Protein AF-A0A2V9WC35-F1 (afdb_monomer_lite)

Secondary structure (DSSP, 8-state):
-------------------PPPPEE-S-EE-EEEEETTTTEEEEEBTTBSSPPEE---TT----EE-

Sequence (67 aa):
MIFSSFWIVTPLLAQQQVVADPPEVRGPFTLVATYDSAVGHNAFAYNGNAVPPVIRVMRGSVINCTM

Foldseek 3Di:
DDDDDDDDDDDPPPPPPPDDDAAEDEAEAEWDWDQDPVVRGIATDGPNHSRDHHYDYDPPDDH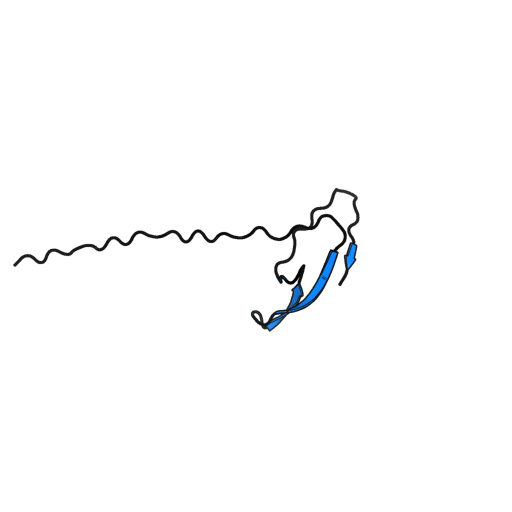HYHD

pLDDT: mean 81.64, std 13.24, range [39.84, 95.06]

Structure (mmCIF, N/CA/C/O backbone):
data_AF-A0A2V9WC35-F1
#
_entry.id   AF-A0A2V9WC35-F1
#
loop_
_atom_site.group_PDB
_atom_site.id
_atom_site.type_symbol
_atom_site.label_atom_id
_atom_site.label_alt_id
_atom_site.label_comp_id
_atom_site.label_asym_id
_atom_site.label_entity_id
_atom_site.label_seq_id
_atom_site.pdbx_PDB_ins_code
_atom_site.Cartn_x
_atom_site.Cartn_y
_atom_site.Cartn_z
_atom_site.occupancy
_atom_site.B_iso_or_equiv
_atom_site.auth_seq_id
_atom_site.auth_comp_id
_atom_site.auth_asym_id
_atom_site.auth_atom_id
_atom_site.pdbx_PDB_model_num
ATOM 1 N N . MET A 1 1 ? 21.164 53.572 -43.909 1.00 39.84 1 MET A N 1
ATOM 2 C CA . MET A 1 1 ? 20.458 52.276 -44.001 1.00 39.84 1 MET A CA 1
ATOM 3 C C . MET A 1 1 ? 20.079 51.885 -42.579 1.00 39.84 1 MET A C 1
ATOM 5 O O . MET A 1 1 ? 20.976 51.679 -41.776 1.00 39.84 1 MET A O 1
ATOM 9 N N . ILE A 1 2 ? 18.796 51.972 -42.218 1.00 46.81 2 ILE A N 1
ATOM 10 C CA . ILE A 1 2 ? 18.326 51.787 -40.833 1.00 46.81 2 ILE A CA 1
ATOM 11 C C . ILE A 1 2 ? 18.052 50.293 -40.635 1.00 46.81 2 ILE A C 1
ATOM 13 O O . ILE A 1 2 ? 17.184 49.742 -41.306 1.00 46.81 2 ILE A O 1
ATOM 17 N N . PHE A 1 3 ? 18.802 49.636 -39.752 1.00 48.88 3 PHE A N 1
ATOM 18 C CA . PHE A 1 3 ? 18.540 48.251 -39.360 1.00 48.88 3 PHE A CA 1
ATOM 19 C C . PHE A 1 3 ? 17.459 48.249 -38.276 1.00 48.88 3 PHE A C 1
ATOM 21 O O . PHE A 1 3 ? 17.697 48.679 -37.151 1.00 48.88 3 PHE A O 1
ATOM 28 N N . SER A 1 4 ? 16.250 47.821 -38.639 1.00 63.56 4 SER A N 1
ATOM 29 C CA . SER A 1 4 ? 15.142 47.631 -37.702 1.00 63.56 4 SER A CA 1
ATOM 30 C C . SER A 1 4 ? 15.291 46.268 -37.024 1.00 63.56 4 SER A C 1
ATOM 32 O O . SER A 1 4 ? 15.288 45.232 -37.689 1.00 63.56 4 SER A O 1
ATOM 34 N N . SER A 1 5 ? 15.470 46.262 -35.706 1.00 63.59 5 SER A N 1
ATOM 35 C CA . SER A 1 5 ? 15.524 45.053 -34.886 1.00 63.59 5 SER A CA 1
ATOM 36 C C . SER A 1 5 ? 14.103 44.552 -34.615 1.00 63.59 5 SER A C 1
ATOM 38 O O . SER A 1 5 ? 13.362 45.132 -33.822 1.00 63.59 5 SER A O 1
ATOM 40 N N . PHE A 1 6 ? 13.724 43.459 -35.278 1.00 63.03 6 PHE A N 1
ATOM 41 C CA . PHE A 1 6 ? 12.511 42.706 -34.965 1.00 63.03 6 PHE A CA 1
ATOM 42 C C . PHE A 1 6 ? 12.699 41.975 -33.630 1.00 63.03 6 PHE A C 1
ATOM 44 O O . PHE A 1 6 ? 13.461 41.015 -33.534 1.00 63.03 6 PHE A O 1
ATOM 51 N N . TRP A 1 7 ? 12.005 42.437 -32.592 1.00 61.09 7 TRP A N 1
ATOM 52 C CA . TRP A 1 7 ? 11.925 41.745 -31.309 1.00 61.09 7 TRP A CA 1
ATOM 53 C C . TRP A 1 7 ? 10.972 40.554 -31.442 1.00 61.09 7 TRP A C 1
ATOM 55 O O . TRP A 1 7 ? 9.767 40.726 -31.617 1.00 61.09 7 TRP A O 1
ATOM 65 N N . ILE A 1 8 ? 11.515 39.337 -31.390 1.00 66.81 8 ILE A N 1
ATOM 66 C CA . ILE A 1 8 ? 10.727 38.102 -31.368 1.00 66.81 8 ILE A CA 1
ATOM 67 C C . ILE A 1 8 ? 10.137 37.964 -29.962 1.00 66.81 8 ILE A C 1
ATOM 69 O O . ILE A 1 8 ? 10.857 37.688 -29.005 1.00 66.81 8 ILE A O 1
ATOM 73 N N . VAL A 1 9 ? 8.829 38.177 -29.832 1.00 66.06 9 VAL A N 1
ATOM 74 C CA . VAL A 1 9 ? 8.089 37.901 -28.597 1.00 66.06 9 VAL A CA 1
ATOM 75 C C . VAL A 1 9 ? 7.645 36.442 -28.648 1.00 66.06 9 VAL A C 1
ATOM 77 O O . VAL A 1 9 ? 6.672 36.105 -29.318 1.00 66.06 9 VAL A O 1
ATOM 80 N N . THR A 1 10 ? 8.373 35.551 -27.981 1.00 67.94 10 THR A N 1
ATOM 81 C CA . THR A 1 10 ? 7.920 34.174 -27.764 1.00 67.94 10 THR A CA 1
ATOM 82 C C . THR A 1 10 ? 6.885 34.159 -26.638 1.00 67.94 10 THR A C 1
ATOM 84 O O . THR A 1 10 ? 7.188 34.625 -25.537 1.00 67.94 10 THR A O 1
ATOM 87 N N . PRO A 1 11 ? 5.663 33.635 -26.857 1.00 65.81 11 PRO A N 1
ATOM 88 C CA . PRO A 1 11 ? 4.722 33.457 -25.765 1.00 65.81 11 PRO A CA 1
ATOM 89 C C . PRO A 1 11 ? 5.271 32.393 -24.812 1.00 65.81 11 PRO A C 1
ATOM 91 O O . PRO A 1 11 ? 5.579 31.270 -25.217 1.00 65.81 11 PRO A O 1
ATOM 94 N N . LEU A 1 12 ? 5.396 32.756 -23.536 1.00 66.00 12 LEU A N 1
ATOM 95 C CA . LEU A 1 12 ? 5.688 31.808 -22.471 1.00 66.00 12 LEU A CA 1
ATOM 96 C C . LEU A 1 12 ? 4.473 30.887 -22.326 1.00 66.00 12 LEU A C 1
ATOM 98 O O . LEU A 1 12 ? 3.478 31.242 -21.697 1.00 66.00 12 LEU A O 1
ATOM 102 N N . LEU A 1 13 ? 4.541 29.706 -22.937 1.00 64.00 13 LEU A N 1
ATOM 103 C CA . LEU A 1 13 ? 3.625 28.619 -22.625 1.00 64.00 13 LEU A CA 1
ATOM 104 C C . LEU A 1 13 ? 3.946 28.166 -21.202 1.00 64.00 13 LEU A C 1
ATOM 106 O O . LEU A 1 13 ? 4.913 27.438 -20.977 1.00 64.00 13 LEU A O 1
ATOM 110 N N . ALA A 1 14 ? 3.168 28.649 -20.234 1.00 65.38 14 ALA A N 1
ATOM 111 C CA . ALA A 1 14 ? 3.218 28.142 -18.874 1.00 65.38 14 ALA A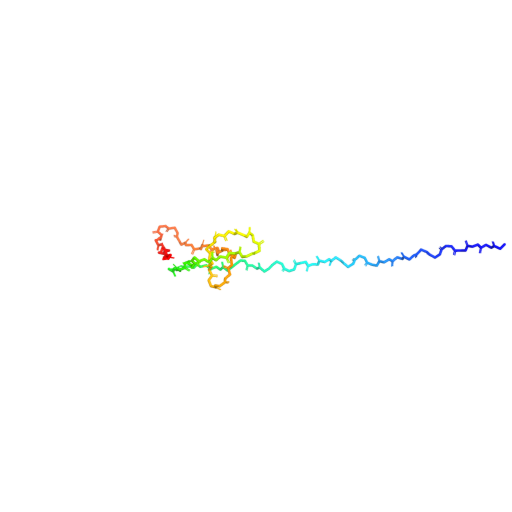 CA 1
ATOM 112 C C . ALA A 1 14 ? 2.970 26.629 -18.933 1.00 65.38 14 ALA A C 1
ATOM 114 O O . ALA A 1 14 ? 1.892 26.178 -19.324 1.00 65.38 14 ALA A O 1
ATOM 115 N N . GLN A 1 15 ? 3.995 25.843 -18.607 1.00 66.31 15 GLN A N 1
ATOM 116 C CA . GLN A 1 15 ? 3.871 24.397 -18.504 1.00 66.31 15 GLN A CA 1
ATOM 117 C C . GLN A 1 15 ? 3.019 24.106 -17.270 1.00 66.31 15 GLN A C 1
ATOM 119 O O . GLN A 1 15 ? 3.518 24.044 -16.148 1.00 66.31 15 GLN A O 1
ATOM 124 N N . GLN A 1 16 ? 1.708 23.986 -17.468 1.00 66.75 16 GLN A N 1
ATOM 125 C CA . GLN A 1 16 ? 0.797 23.513 -16.438 1.00 66.75 16 GLN A CA 1
ATOM 126 C C . GLN A 1 16 ? 1.060 22.014 -16.261 1.00 66.75 16 GLN A C 1
ATOM 128 O O . GLN A 1 16 ? 0.457 21.178 -16.934 1.00 66.75 16 GLN A O 1
ATOM 133 N N . GLN A 1 17 ? 2.009 21.664 -15.395 1.00 69.88 17 GLN A N 1
ATOM 134 C CA . GLN A 1 17 ? 2.204 20.274 -15.015 1.00 69.88 17 GLN A CA 1
ATOM 135 C C . GLN A 1 17 ? 0.977 19.836 -14.217 1.00 69.88 17 GLN A C 1
ATOM 137 O O . GLN A 1 17 ? 0.768 20.264 -13.083 1.00 69.88 17 GLN A O 1
ATOM 142 N N . VAL A 1 18 ? 0.137 19.009 -14.838 1.00 68.25 18 VAL A N 1
ATOM 143 C CA . VAL A 1 18 ? -0.975 18.352 -14.155 1.00 68.25 18 VAL A CA 1
ATOM 144 C C . VAL A 1 18 ? -0.359 17.355 -13.181 1.00 68.25 18 VAL A C 1
ATOM 146 O O . VAL A 1 18 ? 0.095 16.281 -13.573 1.00 68.25 18 VAL A O 1
ATOM 149 N N . VAL A 1 19 ? -0.278 17.744 -11.911 1.00 72.50 19 VAL A N 1
ATOM 150 C 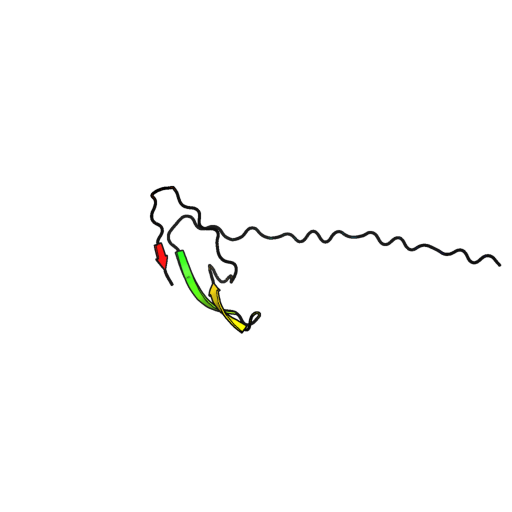CA . VAL A 1 19 ? 0.092 16.835 -10.829 1.00 72.50 19 VAL A CA 1
ATOM 151 C C . VAL A 1 19 ? -1.137 15.985 -10.549 1.00 72.50 19 VAL A C 1
ATOM 153 O O . VAL A 1 19 ? -2.158 16.504 -10.104 1.00 72.50 19 VAL A O 1
ATOM 156 N N . ALA A 1 20 ? -1.061 14.698 -10.881 1.00 72.38 20 ALA A N 1
ATOM 157 C CA . ALA A 1 20 ? -2.120 13.761 -10.545 1.00 72.38 20 ALA A CA 1
ATOM 158 C C . ALA A 1 20 ? -2.242 13.657 -9.021 1.00 72.38 20 ALA A C 1
ATOM 160 O O . ALA A 1 20 ? -1.229 13.598 -8.318 1.00 72.38 20 ALA A O 1
ATOM 161 N N . ASP A 1 21 ? -3.477 13.620 -8.524 1.00 78.25 21 ASP A N 1
ATOM 162 C CA . ASP A 1 21 ? -3.713 13.371 -7.109 1.00 78.25 21 ASP A CA 1
ATOM 163 C C . ASP A 1 21 ? -3.134 12.002 -6.716 1.00 78.25 21 ASP A C 1
ATOM 165 O O . ASP A 1 21 ? -3.280 11.024 -7.463 1.00 78.25 21 ASP A O 1
ATOM 169 N N . PRO A 1 22 ? -2.469 11.903 -5.552 1.00 82.12 22 PRO A N 1
ATOM 170 C CA . PRO A 1 22 ? -1.972 10.628 -5.066 1.00 82.12 22 PRO A CA 1
ATOM 171 C C . PRO A 1 22 ? -3.141 9.659 -4.819 1.00 82.12 22 PRO A C 1
ATOM 173 O O . PRO A 1 22 ? -4.233 10.084 -4.426 1.00 82.12 22 PRO A O 1
ATOM 176 N N . PRO A 1 23 ? -2.928 8.347 -5.013 1.00 85.62 23 PRO A N 1
ATOM 177 C CA . PRO A 1 23 ? -3.972 7.353 -4.800 1.00 85.62 23 PRO A CA 1
ATOM 178 C C . PRO A 1 23 ? -4.448 7.367 -3.344 1.00 85.62 23 PRO A C 1
ATOM 180 O O . PRO A 1 23 ? -3.657 7.580 -2.434 1.00 85.62 23 PRO A O 1
ATOM 183 N N . GLU A 1 24 ? -5.733 7.116 -3.098 1.00 90.25 24 GLU A N 1
ATOM 184 C CA . GLU A 1 24 ? -6.314 7.149 -1.750 1.00 90.25 24 GLU A CA 1
ATOM 185 C C . GLU A 1 24 ? -6.736 5.751 -1.284 1.00 90.25 24 GLU A C 1
ATOM 187 O O . GLU A 1 24 ? -7.278 4.966 -2.065 1.00 90.25 24 GLU A O 1
ATOM 192 N N . VAL A 1 25 ? -6.538 5.450 0.005 1.00 92.81 25 VAL A N 1
ATOM 193 C CA . VAL A 1 25 ? -7.009 4.206 0.635 1.00 92.81 25 VAL A CA 1
ATOM 194 C C . VAL A 1 25 ? -7.837 4.486 1.876 1.00 92.81 25 VAL A C 1
ATOM 196 O O . VAL A 1 25 ? -7.456 5.282 2.732 1.00 92.81 25 VAL A O 1
ATOM 199 N N . ARG A 1 26 ? -8.969 3.784 1.981 1.00 92.44 26 ARG A N 1
ATOM 200 C CA . ARG A 1 26 ? -9.920 3.888 3.102 1.00 92.44 26 ARG A CA 1
ATOM 201 C C . ARG A 1 26 ? -10.118 2.587 3.879 1.00 92.44 26 ARG A C 1
ATOM 203 O O . ARG A 1 26 ? -10.867 2.562 4.849 1.00 92.44 26 ARG A O 1
ATOM 210 N N . GLY A 1 27 ? -9.474 1.508 3.446 1.00 90.94 27 GLY A N 1
ATOM 211 C CA . GLY A 1 27 ? -9.609 0.172 4.020 1.00 90.94 27 GLY A CA 1
ATOM 212 C C . GLY A 1 27 ? -8.294 -0.601 3.953 1.00 90.94 27 GLY A C 1
ATOM 213 O O . GLY A 1 27 ? -7.284 -0.027 3.545 1.00 90.94 27 GLY A O 1
ATOM 214 N N . PRO A 1 28 ? -8.291 -1.880 4.367 1.00 92.81 28 PRO A N 1
ATOM 215 C CA . PRO A 1 28 ? -7.092 -2.706 4.361 1.00 92.81 28 PRO A CA 1
ATOM 216 C C . PRO A 1 28 ? -6.374 -2.688 3.014 1.00 92.81 28 PRO A C 1
ATOM 218 O O . PRO A 1 28 ? -7.021 -2.741 1.968 1.00 92.81 28 PRO A O 1
ATOM 221 N N . PHE A 1 29 ? -5.046 -2.619 3.048 1.00 92.75 29 PHE A N 1
ATOM 222 C CA . PHE A 1 29 ? -4.238 -2.526 1.840 1.00 92.75 29 PHE A CA 1
ATOM 223 C C . PHE A 1 29 ? -2.910 -3.269 1.961 1.00 92.75 29 PHE A C 1
ATOM 225 O O . PHE A 1 29 ? -2.470 -3.632 3.056 1.00 92.75 29 PHE A O 1
ATOM 232 N N . THR A 1 30 ? -2.291 -3.504 0.808 1.00 93.12 30 THR A N 1
ATOM 233 C CA . THR A 1 30 ? -1.027 -4.226 0.685 1.00 93.12 30 THR A CA 1
ATOM 234 C C . THR A 1 30 ? -0.015 -3.347 -0.028 1.00 93.12 30 THR A C 1
ATOM 236 O O . THR A 1 30 ? -0.314 -2.752 -1.067 1.00 93.12 30 THR A O 1
ATOM 239 N N . LEU A 1 31 ? 1.175 -3.263 0.546 1.00 92.94 31 LEU A N 1
ATOM 240 C CA . LEU A 1 31 ? 2.352 -2.692 -0.081 1.00 92.94 31 LEU A CA 1
ATOM 241 C C . LEU A 1 31 ? 3.196 -3.827 -0.643 1.00 92.94 31 LEU A C 1
ATOM 243 O O . LEU A 1 31 ? 3.343 -4.858 -0.005 1.00 92.94 31 LEU A O 1
ATOM 247 N N . VAL A 1 32 ? 3.756 -3.639 -1.831 1.00 93.50 32 VAL A N 1
ATOM 248 C CA . VAL A 1 32 ? 4.605 -4.645 -2.471 1.00 93.50 32 VAL A CA 1
ATOM 249 C C . VAL A 1 32 ? 6.033 -4.134 -2.486 1.00 93.50 32 VAL A C 1
ATOM 251 O O . VAL A 1 32 ? 6.292 -3.049 -3.007 1.00 93.50 32 VAL A O 1
ATOM 254 N N . ALA A 1 33 ? 6.966 -4.904 -1.930 1.00 92.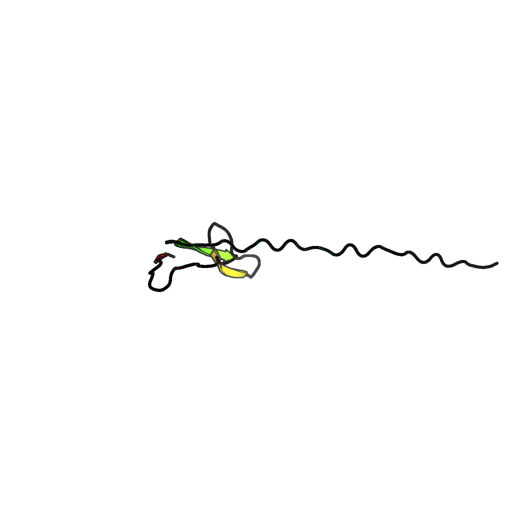38 33 ALA A N 1
ATOM 255 C CA . ALA A 1 33 ? 8.384 -4.600 -2.066 1.00 92.38 33 ALA A CA 1
ATOM 256 C C . ALA A 1 33 ? 8.784 -4.651 -3.550 1.00 92.38 33 ALA A C 1
ATOM 258 O O . ALA A 1 33 ? 8.558 -5.644 -4.240 1.00 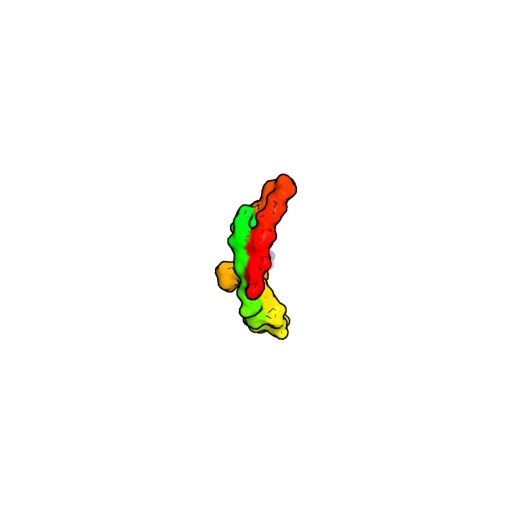92.38 33 ALA A O 1
ATOM 259 N N . THR A 1 34 ? 9.371 -3.567 -4.039 1.00 91.38 34 THR A N 1
ATOM 260 C CA . THR A 1 34 ? 9.833 -3.412 -5.417 1.00 91.38 34 THR A CA 1
ATOM 261 C C . THR A 1 34 ? 11.240 -2.825 -5.436 1.00 91.38 34 THR A C 1
ATOM 263 O O . THR A 1 34 ? 11.697 -2.241 -4.453 1.00 91.38 34 THR A O 1
ATOM 266 N N . TYR A 1 35 ? 11.936 -2.964 -6.558 1.00 90.25 35 TYR A N 1
ATOM 267 C CA . TYR A 1 35 ? 13.196 -2.273 -6.801 1.00 90.25 35 TYR A CA 1
ATOM 268 C C . TYR A 1 35 ? 12.934 -1.071 -7.706 1.00 90.25 35 TYR A C 1
ATOM 270 O O . TYR A 1 35 ? 12.521 -1.240 -8.855 1.00 90.25 35 TYR A O 1
ATOM 278 N N . ASP A 1 36 ? 13.159 0.138 -7.195 1.00 86.31 36 ASP A N 1
ATOM 279 C CA . ASP A 1 36 ? 13.054 1.352 -7.996 1.00 86.31 36 ASP A CA 1
ATOM 280 C C . ASP A 1 36 ? 14.381 1.586 -8.725 1.00 86.31 36 ASP A C 1
ATOM 282 O O . ASP A 1 36 ? 15.371 2.043 -8.147 1.00 86.31 36 ASP A O 1
ATOM 286 N N . SER A 1 37 ? 14.406 1.268 -10.018 1.00 85.19 37 SER A N 1
ATOM 287 C CA . SER A 1 37 ? 15.590 1.447 -10.858 1.00 85.19 37 SER A CA 1
ATOM 288 C C . SER A 1 37 ? 15.926 2.911 -11.147 1.00 85.19 37 SER A C 1
ATOM 290 O O . SER A 1 37 ? 17.057 3.187 -11.534 1.00 85.19 37 SER A O 1
ATOM 292 N N . ALA A 1 38 ? 14.975 3.840 -10.999 1.00 84.00 38 ALA A N 1
ATOM 293 C CA . ALA A 1 38 ? 15.221 5.262 -11.233 1.00 84.00 38 ALA A CA 1
ATOM 294 C C . ALA A 1 38 ? 16.012 5.892 -10.077 1.00 84.00 38 ALA A C 1
ATOM 296 O O . ALA A 1 38 ? 16.837 6.774 -10.308 1.00 84.00 38 ALA A O 1
ATOM 297 N N . VAL A 1 39 ? 15.784 5.416 -8.849 1.00 80.31 39 VAL A N 1
ATOM 298 C CA . VAL A 1 39 ? 16.453 5.913 -7.632 1.00 80.31 39 VAL A CA 1
ATOM 299 C C . VAL A 1 39 ? 17.561 4.961 -7.147 1.00 80.31 39 VAL A C 1
ATOM 301 O O . VAL A 1 39 ? 18.444 5.372 -6.402 1.00 80.31 39 VAL A O 1
ATOM 304 N N . GLY A 1 40 ? 17.573 3.705 -7.607 1.00 87.56 40 GLY A N 1
ATOM 305 C CA . GLY A 1 40 ? 18.621 2.719 -7.311 1.00 87.56 40 GLY A CA 1
ATOM 306 C C . GLY A 1 40 ? 18.480 2.031 -5.951 1.00 87.56 40 GLY A C 1
ATOM 307 O O . GLY A 1 40 ? 19.474 1.562 -5.391 1.00 87.56 40 GLY A O 1
ATOM 308 N N . HIS A 1 41 ? 17.267 1.980 -5.396 1.00 89.81 41 HIS A N 1
ATOM 309 C CA . HIS A 1 41 ? 17.000 1.443 -4.061 1.00 89.81 41 HIS A CA 1
ATOM 310 C C . HIS A 1 41 ? 15.714 0.610 -4.017 1.00 89.81 41 HIS A C 1
ATOM 312 O O . HIS A 1 41 ? 14.821 0.751 -4.854 1.00 89.81 41 HIS A O 1
ATOM 318 N N . ASN A 1 42 ? 15.612 -0.253 -3.003 1.00 89.94 42 ASN A N 1
ATOM 319 C CA . ASN A 1 42 ? 14.364 -0.947 -2.696 1.00 89.94 42 ASN A CA 1
ATOM 320 C C . ASN A 1 42 ? 13.320 0.062 -2.205 1.00 89.94 42 ASN A C 1
ATOM 322 O O . ASN A 1 42 ? 13.620 0.932 -1.386 1.00 89.94 42 ASN A O 1
ATOM 326 N N . ALA A 1 43 ? 12.092 -0.098 -2.674 1.00 90.25 43 ALA A N 1
ATOM 327 C CA . ALA A 1 43 ? 10.949 0.727 -2.328 1.00 90.25 43 ALA A CA 1
ATOM 328 C C . ALA A 1 43 ? 9.717 -0.151 -2.080 1.00 90.25 43 ALA A C 1
ATOM 330 O O . ALA A 1 43 ? 9.714 -1.350 -2.356 1.00 90.25 43 ALA A O 1
ATOM 331 N N . PHE A 1 44 ? 8.650 0.455 -1.574 1.00 90.94 44 PHE A N 1
ATOM 332 C CA . PHE A 1 44 ? 7.338 -0.174 -1.504 1.00 90.94 44 PHE A CA 1
ATOM 333 C C . PHE A 1 44 ? 6.416 0.488 -2.519 1.00 90.94 44 PHE A C 1
ATOM 335 O O . PHE A 1 44 ? 6.293 1.711 -2.541 1.00 90.94 44 PHE A O 1
ATOM 342 N N . ALA A 1 45 ? 5.766 -0.322 -3.348 1.00 91.19 45 ALA A N 1
ATOM 343 C CA . ALA A 1 45 ? 4.779 0.129 -4.309 1.00 91.19 45 ALA A CA 1
ATOM 344 C C . ALA A 1 45 ? 3.365 -0.164 -3.813 1.00 91.19 45 ALA A C 1
ATOM 346 O O . ALA A 1 45 ? 3.080 -1.230 -3.264 1.00 91.19 45 ALA A O 1
ATOM 347 N N . TYR A 1 46 ? 2.464 0.772 -4.076 1.00 91.31 46 TYR A N 1
ATOM 348 C CA . TYR A 1 46 ? 1.033 0.590 -3.911 1.00 91.31 46 TYR A CA 1
ATOM 349 C C . TYR A 1 46 ? 0.377 0.556 -5.288 1.00 91.31 46 TYR A C 1
ATOM 351 O O . TYR A 1 46 ? 0.530 1.482 -6.085 1.00 91.31 46 TYR A O 1
ATOM 359 N N . ASN A 1 47 ? -0.345 -0.528 -5.585 1.00 87.50 47 ASN A N 1
ATOM 360 C CA . ASN A 1 47 ? -1.014 -0.725 -6.874 1.00 87.50 47 ASN A CA 1
ATOM 361 C C . ASN A 1 47 ? -0.081 -0.496 -8.088 1.00 87.50 47 ASN A C 1
ATOM 363 O O . ASN A 1 47 ? -0.422 0.217 -9.029 1.00 87.50 47 ASN A O 1
ATOM 367 N N . GLY A 1 48 ? 1.144 -1.032 -8.014 1.00 85.62 48 GLY A N 1
ATOM 368 C CA . GLY A 1 48 ? 2.166 -0.903 -9.061 1.00 85.62 48 GLY A CA 1
ATOM 369 C C . GLY A 1 48 ? 2.851 0.466 -9.156 1.00 85.62 48 GLY A C 1
ATOM 370 O O . GLY A 1 48 ? 3.745 0.627 -9.980 1.00 85.62 48 GLY A O 1
ATOM 371 N N . ASN A 1 49 ? 2.483 1.435 -8.314 1.00 83.62 49 ASN A N 1
ATOM 372 C CA . ASN A 1 49 ? 3.085 2.764 -8.295 1.00 83.62 49 ASN A CA 1
ATOM 373 C C . ASN A 1 49 ? 3.996 2.942 -7.080 1.00 83.62 49 ASN A C 1
ATOM 375 O O . ASN A 1 49 ? 3.621 2.598 -5.961 1.00 83.62 49 ASN A O 1
ATOM 379 N N . ALA A 1 50 ? 5.166 3.549 -7.289 1.00 83.50 50 ALA A N 1
ATOM 380 C CA . ALA A 1 50 ? 6.066 3.953 -6.205 1.00 83.50 50 ALA A CA 1
ATOM 381 C C . ALA A 1 50 ? 5.534 5.160 -5.405 1.00 83.50 50 ALA A C 1
ATOM 383 O O . ALA A 1 50 ? 6.044 5.473 -4.332 1.00 83.50 50 ALA A O 1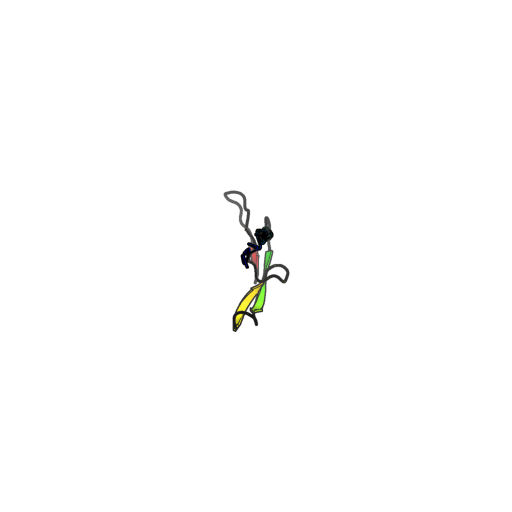
ATOM 384 N N . VAL A 1 51 ? 4.502 5.845 -5.917 1.00 84.06 51 VAL A N 1
ATOM 385 C CA . VAL A 1 51 ? 3.841 6.944 -5.207 1.00 84.06 51 VAL A CA 1
ATOM 386 C C . VAL A 1 51 ? 3.027 6.366 -4.044 1.00 84.06 51 VAL A C 1
ATOM 388 O O . VAL A 1 51 ? 2.110 5.574 -4.284 1.00 84.06 51 VAL A O 1
ATOM 391 N N . PRO A 1 52 ? 3.325 6.752 -2.790 1.00 83.19 52 PRO A N 1
ATOM 392 C CA . PRO A 1 52 ? 2.606 6.242 -1.635 1.00 83.19 52 PRO A CA 1
ATOM 393 C C . PRO A 1 52 ? 1.162 6.758 -1.632 1.00 83.19 52 PRO A C 1
ATOM 395 O O . PRO A 1 52 ? 0.914 7.905 -2.020 1.00 83.19 52 PRO A O 1
ATOM 398 N N . PRO A 1 53 ? 0.196 5.952 -1.170 1.00 89.62 53 PRO A N 1
ATOM 399 C CA . PRO A 1 53 ? -1.179 6.392 -1.128 1.00 89.62 53 PRO A CA 1
ATOM 400 C C . PRO A 1 53 ? -1.470 7.265 0.096 1.00 89.62 53 PRO A C 1
ATOM 402 O O . PRO A 1 53 ? -0.891 7.104 1.171 1.00 89.62 53 PRO A O 1
ATOM 405 N N . VAL A 1 54 ? -2.447 8.154 -0.042 1.00 92.38 54 VAL A N 1
ATOM 406 C CA . VAL A 1 54 ? -3.031 8.901 1.069 1.00 92.38 54 VAL A CA 1
ATOM 407 C C . VAL A 1 54 ? -3.991 7.991 1.825 1.00 92.38 54 VAL A C 1
ATOM 409 O O . VAL A 1 54 ? -5.010 7.546 1.298 1.00 92.38 54 VAL A O 1
ATOM 412 N N . ILE A 1 55 ? -3.684 7.732 3.092 1.00 92.06 55 ILE A N 1
ATOM 413 C CA . ILE A 1 55 ? -4.529 6.921 3.967 1.00 92.06 55 ILE A CA 1
ATOM 414 C C . ILE A 1 55 ? -5.589 7.823 4.606 1.00 92.06 55 ILE A C 1
ATOM 416 O O . ILE A 1 55 ? -5.262 8.762 5.335 1.00 92.06 55 ILE A O 1
ATOM 420 N N . ARG A 1 56 ? -6.870 7.523 4.376 1.00 92.25 56 ARG A N 1
ATOM 421 C CA . ARG A 1 56 ? -7.999 8.196 5.027 1.00 92.25 56 ARG A CA 1
ATOM 422 C C . ARG A 1 56 ? -8.771 7.226 5.901 1.00 92.25 56 ARG A C 1
ATOM 424 O O . ARG A 1 56 ? -9.436 6.322 5.411 1.00 92.25 56 ARG A O 1
ATOM 431 N N . VAL A 1 57 ? -8.732 7.464 7.205 1.00 92.12 57 VAL A N 1
ATOM 432 C CA . VAL A 1 57 ? -9.423 6.644 8.203 1.00 92.12 57 VAL A CA 1
ATOM 433 C C . VAL A 1 57 ? -10.276 7.508 9.118 1.00 92.12 57 VAL A C 1
ATOM 435 O O . VAL A 1 57 ? -9.966 8.675 9.365 1.00 92.12 57 VAL A O 1
ATOM 438 N N . MET A 1 58 ? -11.365 6.934 9.629 1.00 93.12 58 MET A N 1
ATOM 439 C CA . MET A 1 58 ? -12.158 7.584 10.668 1.00 93.12 58 MET A CA 1
ATOM 440 C C . MET A 1 58 ? -11.420 7.512 12.010 1.00 93.12 58 MET A C 1
ATOM 442 O O . MET A 1 58 ? -10.653 6.586 12.284 1.00 93.12 58 MET A O 1
ATOM 446 N N . ARG A 1 59 ? -11.643 8.510 12.870 1.00 90.38 59 ARG A N 1
ATOM 447 C CA . ARG A 1 59 ? -11.035 8.532 14.207 1.00 90.38 59 ARG A CA 1
ATOM 448 C C . ARG A 1 59 ? -11.513 7.321 15.012 1.00 90.38 59 ARG A C 1
ATOM 450 O O . ARG A 1 59 ? -12.710 7.068 15.085 1.00 90.38 59 ARG A O 1
ATOM 457 N N . GLY A 1 60 ? -10.574 6.598 15.621 1.00 92.38 60 GLY A N 1
ATOM 458 C CA . GLY A 1 60 ? -10.853 5.375 16.384 1.00 92.38 60 GLY A CA 1
ATOM 459 C C . GLY A 1 60 ? -10.965 4.103 15.537 1.00 92.38 60 GLY A C 1
ATOM 460 O O . GLY A 1 60 ? -11.141 3.026 16.095 1.00 92.38 60 GLY A O 1
ATOM 461 N N . SER A 1 61 ? -10.845 4.197 14.210 1.00 91.19 61 SER A N 1
ATOM 462 C CA . SER A 1 61 ? -10.796 3.025 13.335 1.00 91.19 61 SER A CA 1
ATOM 463 C C . SER A 1 61 ? -9.395 2.424 13.268 1.00 91.19 61 SER A C 1
ATOM 465 O O . SER A 1 61 ? -8.394 3.134 13.352 1.00 91.19 61 SER A O 1
ATOM 467 N N . VAL A 1 62 ? -9.340 1.109 13.061 1.00 92.19 62 VAL A N 1
ATOM 468 C CA . VAL A 1 62 ? -8.108 0.368 12.775 1.00 92.19 62 VAL A CA 1
ATOM 469 C C . VAL A 1 62 ? -8.097 0.009 11.292 1.00 92.19 62 VAL A C 1
ATOM 471 O O . VAL A 1 62 ? -9.102 -0.457 10.758 1.00 92.19 62 VAL A O 1
ATOM 474 N N . ILE A 1 63 ? -6.961 0.219 10.633 1.00 93.19 63 ILE A N 1
ATOM 475 C CA . ILE A 1 63 ? -6.723 -0.161 9.238 1.00 93.19 63 ILE A CA 1
ATOM 476 C C . ILE A 1 63 ? -5.556 -1.146 9.191 1.00 93.19 63 ILE A C 1
ATOM 478 O O . ILE A 1 63 ? -4.553 -0.945 9.873 1.00 93.19 63 ILE A O 1
ATOM 482 N N . ASN A 1 64 ? -5.699 -2.226 8.423 1.00 95.06 64 ASN A N 1
ATOM 483 C CA . ASN A 1 64 ? -4.652 -3.235 8.285 1.00 95.06 64 ASN A CA 1
ATOM 484 C C . ASN A 1 64 ? -3.768 -2.912 7.071 1.00 95.06 64 ASN A C 1
ATOM 486 O O . ASN A 1 64 ? -4.279 -2.760 5.961 1.00 95.06 64 ASN A O 1
ATOM 490 N N . CYS A 1 65 ? -2.460 -2.806 7.296 1.00 91.81 65 CYS A N 1
ATOM 491 C CA . CYS A 1 65 ? -1.454 -2.667 6.253 1.00 91.81 65 CYS A CA 1
ATOM 492 C C . CYS A 1 65 ? -0.624 -3.952 6.215 1.00 91.81 65 CYS A C 1
ATOM 494 O O . CYS A 1 65 ? -0.024 -4.335 7.219 1.00 91.81 65 CYS A O 1
ATOM 496 N N . THR A 1 66 ? -0.610 -4.605 5.059 1.00 93.31 66 THR A N 1
ATOM 497 C CA . THR A 1 66 ? 0.168 -5.825 4.809 1.00 93.31 66 THR A CA 1
ATOM 498 C C . THR A 1 66 ? 1.320 -5.524 3.859 1.00 93.31 66 THR A C 1
ATOM 500 O O . THR A 1 66 ? 1.233 -4.591 3.060 1.00 93.31 66 THR A O 1
ATOM 503 N N . MET A 1 67 ? 2.408 -6.280 3.980 1.00 88.19 67 MET A N 1
ATOM 504 C CA . MET A 1 67 ? 3.635 -6.133 3.191 1.00 88.19 67 MET A CA 1
ATOM 505 C C . MET A 1 67 ? 4.024 -7.476 2.587 1.00 88.19 67 MET A C 1
ATOM 507 O O . MET A 1 67 ? 3.726 -8.497 3.251 1.00 88.19 67 MET A O 1
#

Radius of gyration: 23.52 Å; chains: 1; bounding box: 33×58×60 Å